Protein AF-A0A8X6G607-F1 (afdb_monomer_lite)

Organism: Trichonephila clavata (NCBI:txid2740835)

Secondary structure (DSSP, 8-state):
-HHHHHHHHHHHHHHHHHHT--HHHHHHHHHHHHHHHT-------PPEEETTEEE-SHHHHHHHHHHHHHHHHT---SS---GGG---------------

Radius of gyration: 23.64 Å; chains: 1; bounding box: 41×38×78 Å

pLDDT: mean 70.01, std 14.48, range [36.19, 90.25]

Foldseek 3Di:
DVVVVVVVVVVVVVVVVVVPDDCVPCVVVVVVVVCVVVPDPPPPQDWDDDDPDTHRDPVSVVVVVVVVCCVVVVDDPPDDPPCVVVPPPPPPPPDDDDDD

Sequence (100 aa):
MFKKSIIEAKRSTYKNFLEKLDFRRDGVKAHKILSQLNNKKVLRNEPIKKGSKELTSDKDISSAVCGHYTRVSNYKPNFKILKSDLKPQQNNNSADFQQL

Structure (mmCIF, N/CA/C/O backbone):
data_AF-A0A8X6G607-F1
#
_entry.id   AF-A0A8X6G607-F1
#
loop_
_atom_site.group_PDB
_atom_site.id
_atom_site.type_symbol
_atom_site.label_atom_id
_atom_site.label_alt_id
_atom_site.label_comp_id
_atom_site.label_asym_id
_atom_site.label_entity_id
_atom_site.label_seq_id
_atom_site.pdbx_PDB_ins_code
_atom_site.Cartn_x
_atom_site.Cartn_y
_atom_site.Cartn_z
_atom_site.occupancy
_atom_site.B_iso_or_equiv
_atom_site.auth_seq_id
_atom_site.auth_comp_id
_atom_site.auth_asym_id
_atom_site.auth_atom_id
_atom_site.pdbx_PDB_model_num
ATOM 1 N N . MET A 1 1 ? -7.119 17.357 28.402 1.00 63.84 1 MET A N 1
ATOM 2 C CA . MET A 1 1 ? -7.918 16.114 28.528 1.00 63.84 1 MET A CA 1
ATOM 3 C C . MET A 1 1 ? -8.669 15.738 27.248 1.00 63.84 1 MET A C 1
ATOM 5 O O . MET A 1 1 ? -8.415 14.660 26.735 1.00 63.84 1 MET A O 1
ATOM 9 N N . PHE A 1 2 ? -9.503 16.609 26.668 1.00 82.94 2 PHE A N 1
ATOM 10 C CA . PHE A 1 2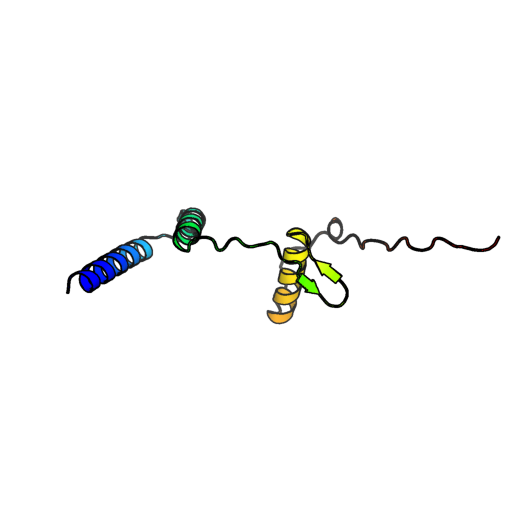 ? -10.413 16.251 25.559 1.00 82.94 2 PHE A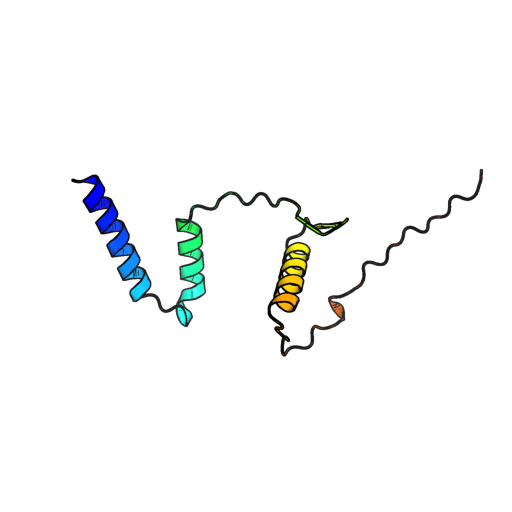 CA 1
ATOM 11 C C . PHE A 1 2 ? -9.739 15.828 24.237 1.00 82.94 2 PHE A C 1
ATOM 13 O O . PHE A 1 2 ? -10.167 14.897 23.564 1.00 82.94 2 PHE A O 1
ATOM 20 N N . LYS A 1 3 ? -8.624 16.467 23.861 1.00 87.44 3 LYS A N 1
ATOM 21 C CA . LYS A 1 3 ? -7.872 16.068 22.655 1.00 87.44 3 LYS A CA 1
ATOM 22 C C . LYS A 1 3 ? -7.305 14.648 22.770 1.00 87.44 3 LYS A C 1
ATOM 24 O O . LYS A 1 3 ? -7.273 13.922 21.783 1.00 87.44 3 LYS A O 1
ATOM 29 N N . LYS A 1 4 ? -6.878 14.250 23.974 1.00 87.81 4 LYS A N 1
ATOM 30 C CA . LYS A 1 4 ? -6.294 12.929 24.233 1.00 87.81 4 LYS A CA 1
ATOM 31 C C . LYS A 1 4 ? -7.349 11.829 24.096 1.00 87.81 4 LYS A C 1
ATOM 33 O O . LYS A 1 4 ? -7.100 10.867 23.380 1.00 87.81 4 LYS A O 1
ATOM 38 N N . SER A 1 5 ? -8.540 12.027 24.664 1.00 85.25 5 SER A N 1
ATOM 39 C CA . SER A 1 5 ? -9.651 11.075 24.535 1.00 85.25 5 SER A CA 1
ATOM 40 C C . SER A 1 5 ? -10.138 10.935 23.091 1.00 85.25 5 SER A C 1
ATOM 42 O O . SER A 1 5 ? -10.409 9.825 22.647 1.00 85.25 5 SER A O 1
ATOM 44 N N . ILE A 1 6 ? -10.168 12.023 22.311 1.00 87.44 6 ILE A N 1
ATOM 45 C CA . ILE A 1 6 ? -10.477 11.956 20.871 1.00 87.44 6 ILE A CA 1
ATOM 46 C C . ILE A 1 6 ? -9.446 11.096 20.125 1.00 87.44 6 ILE A C 1
ATOM 48 O O . ILE A 1 6 ? -9.808 10.285 19.273 1.00 87.44 6 ILE A O 1
ATOM 52 N N . ILE A 1 7 ? -8.156 11.270 20.423 1.00 87.62 7 ILE A N 1
ATOM 53 C CA . ILE A 1 7 ? -7.082 10.495 19.788 1.00 87.62 7 ILE A CA 1
ATOM 54 C C . ILE A 1 7 ? -7.173 9.018 20.186 1.00 87.62 7 ILE A C 1
ATOM 56 O O . ILE A 1 7 ? -7.054 8.147 19.326 1.00 87.62 7 ILE A O 1
ATOM 60 N N . GLU A 1 8 ? -7.411 8.730 21.463 1.00 89.25 8 GLU A N 1
ATOM 61 C CA . GLU A 1 8 ? -7.581 7.366 21.971 1.00 89.25 8 GLU A CA 1
ATOM 62 C C . GLU A 1 8 ? -8.806 6.680 21.364 1.00 89.25 8 GLU A C 1
ATOM 64 O O . GLU A 1 8 ? -8.689 5.550 20.893 1.00 89.25 8 GLU A O 1
ATOM 69 N N . ALA A 1 9 ? -9.942 7.376 21.261 1.00 90.06 9 ALA A N 1
ATOM 70 C CA . ALA A 1 9 ? -11.142 6.862 20.608 1.00 90.06 9 ALA A CA 1
ATOM 71 C C . ALA A 1 9 ? -10.886 6.532 19.129 1.00 90.06 9 ALA A C 1
ATOM 73 O O . ALA A 1 9 ? -11.240 5.450 18.666 1.00 90.06 9 ALA A O 1
ATOM 74 N N . LYS A 1 10 ? -10.194 7.413 18.392 1.00 85.62 10 LYS A N 1
ATOM 75 C CA . LYS A 1 10 ? -9.809 7.150 16.994 1.00 85.62 10 LYS A CA 1
ATOM 76 C C . LYS A 1 10 ? -8.915 5.914 16.868 1.00 85.62 10 LYS A C 1
ATOM 78 O O . LYS A 1 10 ? -9.154 5.074 16.003 1.00 85.62 10 LYS A O 1
ATOM 83 N N . ARG A 1 11 ? -7.902 5.791 17.732 1.00 87.44 11 ARG A N 1
ATOM 84 C CA . ARG A 1 11 ? -6.972 4.648 17.739 1.00 87.44 11 ARG A CA 1
ATOM 85 C C . ARG A 1 11 ? -7.678 3.340 18.086 1.00 87.44 11 ARG A C 1
ATOM 87 O O . ARG A 1 11 ? -7.452 2.343 17.409 1.00 87.44 11 ARG A O 1
ATOM 94 N N . SER A 1 12 ? -8.540 3.361 19.099 1.00 90.25 12 SER A N 1
ATOM 95 C CA . SER A 1 12 ? -9.331 2.206 19.531 1.00 90.25 12 SER A CA 1
ATOM 96 C C . SER A 1 12 ? -10.249 1.711 18.413 1.00 90.25 12 SER A C 1
ATOM 98 O O . SER A 1 12 ? -10.195 0.544 18.033 1.00 90.25 12 SER A O 1
ATOM 100 N N . THR A 1 13 ? -11.007 2.616 17.788 1.00 86.88 13 THR A N 1
ATOM 101 C CA . THR A 1 13 ? -11.902 2.274 16.675 1.00 86.88 13 THR A CA 1
ATOM 102 C C . THR A 1 13 ? -11.146 1.695 15.481 1.00 86.88 13 THR A C 1
ATOM 104 O O . THR A 1 13 ? -11.579 0.702 14.899 1.00 86.88 13 THR A O 1
ATOM 107 N N . TYR A 1 14 ? -9.992 2.271 15.137 1.00 81.69 14 TYR A N 1
ATOM 108 C CA . TYR A 1 14 ? -9.156 1.758 14.055 1.00 81.69 14 TYR A CA 1
ATOM 109 C C . TYR A 1 14 ? -8.587 0.364 14.363 1.00 81.69 14 TYR A C 1
ATOM 111 O O . TYR A 1 14 ? -8.605 -0.513 13.503 1.00 81.69 14 TYR A O 1
ATOM 119 N N . LYS A 1 15 ? -8.145 0.127 15.603 1.00 84.31 15 LYS A N 1
ATOM 120 C CA . LYS A 1 15 ? -7.661 -1.187 16.042 1.00 84.31 15 LYS A CA 1
ATOM 121 C C . LYS A 1 15 ? -8.764 -2.250 15.959 1.00 84.31 15 LYS A C 1
ATOM 123 O O . LYS A 1 15 ? -8.546 -3.296 15.356 1.00 84.31 15 LYS A O 1
ATOM 128 N N . ASN A 1 16 ? -9.960 -1.940 16.458 1.00 87.44 16 ASN A N 1
ATOM 129 C CA . ASN A 1 16 ? -11.117 -2.841 16.405 1.00 87.44 16 ASN A CA 1
ATOM 130 C C . ASN A 1 16 ? -11.543 -3.175 14.966 1.00 87.44 16 ASN A C 1
ATOM 132 O O . ASN A 1 16 ? -12.038 -4.268 14.700 1.00 87.44 16 ASN A O 1
ATOM 136 N N . PHE A 1 17 ? -11.375 -2.233 14.035 1.00 83.31 17 PHE A N 1
ATOM 137 C CA . PHE A 1 17 ? -11.605 -2.473 12.612 1.00 83.31 17 PHE A CA 1
ATOM 138 C C . PHE A 1 17 ? -10.585 -3.463 12.033 1.00 83.31 17 PHE A C 1
ATOM 140 O O . PHE A 1 17 ? -10.982 -4.399 11.345 1.00 83.31 17 PHE A O 1
ATOM 147 N N . LEU A 1 18 ? -9.293 -3.293 12.341 1.00 79.50 18 LEU A N 1
ATOM 148 C CA . LEU A 1 18 ? -8.232 -4.186 11.862 1.00 79.50 18 LEU A CA 1
ATOM 149 C C . LEU A 1 18 ? -8.371 -5.615 12.396 1.00 79.50 18 LEU A C 1
ATOM 151 O O . LEU A 1 18 ? -8.158 -6.558 11.643 1.00 79.50 18 LEU A O 1
ATOM 155 N N . GLU A 1 19 ? -8.755 -5.786 13.662 1.00 83.62 19 GLU A N 1
ATOM 156 C CA . GLU A 1 19 ? -8.954 -7.114 14.268 1.00 83.62 19 GLU A CA 1
ATOM 157 C C . GLU A 1 19 ? -10.094 -7.905 13.608 1.00 83.62 19 GLU A C 1
ATOM 159 O O . GLU A 1 19 ? -10.062 -9.132 13.577 1.00 83.62 19 GLU A O 1
ATOM 164 N N . LYS A 1 20 ? -11.091 -7.209 13.050 1.00 83.31 20 LYS A N 1
ATOM 165 C CA . LYS A 1 20 ? -12.232 -7.817 12.346 1.00 83.31 20 LYS A CA 1
ATOM 166 C C . LYS A 1 20 ? -12.008 -7.967 10.841 1.00 83.31 20 LYS A C 1
ATOM 168 O O . LYS A 1 20 ? -12.881 -8.491 10.151 1.00 83.31 20 LYS A O 1
ATOM 173 N N . LEU A 1 21 ? -10.885 -7.479 10.321 1.00 79.81 21 LEU A N 1
ATOM 174 C CA . LEU A 1 21 ? -10.608 -7.458 8.895 1.00 79.81 21 LEU A CA 1
ATOM 175 C C . LEU A 1 21 ? -10.031 -8.804 8.433 1.00 79.81 21 LEU A C 1
ATOM 177 O O . LEU A 1 21 ? -8.898 -9.155 8.760 1.00 79.81 21 LEU A O 1
ATOM 181 N N . ASP A 1 22 ? -10.769 -9.525 7.592 1.00 80.88 22 ASP A N 1
ATOM 182 C CA . ASP A 1 22 ? -10.242 -10.705 6.905 1.00 80.88 22 ASP A CA 1
ATOM 183 C C . ASP A 1 22 ? -9.507 -10.283 5.623 1.00 80.88 22 ASP A C 1
ATOM 185 O O . ASP A 1 22 ? -10.113 -10.038 4.578 1.00 80.88 22 ASP A O 1
ATOM 189 N N . PHE A 1 23 ? -8.174 -10.217 5.677 1.00 66.69 23 PHE A N 1
ATOM 190 C CA . PHE A 1 23 ? -7.333 -9.803 4.547 1.00 66.69 23 PHE A CA 1
ATOM 191 C C . PHE A 1 23 ? -7.498 -10.660 3.284 1.00 66.69 23 PHE A C 1
ATOM 193 O O . PHE A 1 23 ? -7.260 -10.158 2.184 1.00 66.69 23 PHE A O 1
ATOM 200 N N . ARG A 1 24 ? -7.909 -11.930 3.402 1.00 73.00 24 ARG A N 1
ATOM 201 C CA . ARG A 1 24 ? -8.073 -12.817 2.237 1.00 73.00 24 ARG A CA 1
ATOM 202 C C . ARG A 1 24 ? -9.332 -12.477 1.446 1.00 73.00 24 ARG A C 1
ATOM 204 O O . ARG A 1 24 ? -9.355 -12.667 0.233 1.00 73.00 24 ARG A O 1
ATOM 211 N N . ARG A 1 25 ? -10.360 -11.963 2.125 1.00 76.19 25 ARG A N 1
ATOM 212 C CA . ARG A 1 25 ? -11.650 -11.584 1.529 1.00 76.19 25 ARG A CA 1
ATOM 213 C C . ARG A 1 25 ? -11.727 -10.093 1.222 1.00 76.19 25 ARG A C 1
ATOM 215 O O . ARG A 1 25 ? -12.201 -9.704 0.158 1.00 76.19 25 ARG A O 1
ATOM 222 N N . ASP A 1 26 ? -11.214 -9.266 2.127 1.00 75.88 26 ASP A N 1
ATOM 223 C CA . ASP A 1 26 ? -11.371 -7.814 2.101 1.00 75.88 26 ASP A CA 1
ATOM 224 C C . ASP A 1 26 ? -10.087 -7.062 1.741 1.00 75.88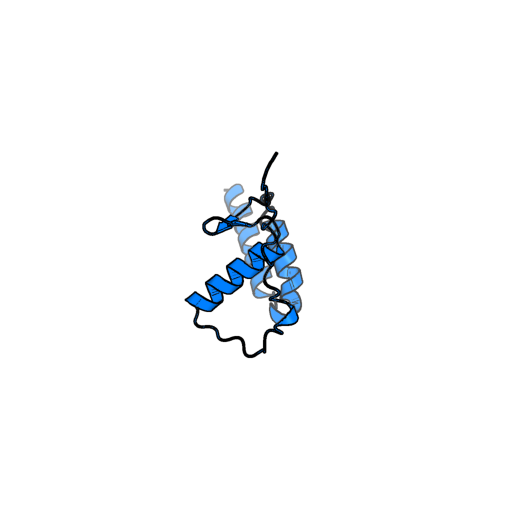 26 ASP A C 1
ATOM 226 O O . ASP A 1 26 ? -10.100 -5.833 1.711 1.00 75.88 26 ASP A O 1
ATOM 230 N N . GLY A 1 27 ? -8.993 -7.754 1.402 1.00 74.44 27 GLY A N 1
ATOM 231 C CA . GLY A 1 27 ? -7.687 -7.141 1.126 1.00 74.44 27 GLY A CA 1
ATOM 232 C C . GLY A 1 27 ? -7.735 -5.977 0.128 1.00 74.44 27 GLY A C 1
ATOM 233 O O . GLY A 1 27 ? -7.125 -4.937 0.366 1.00 74.44 27 GLY A O 1
ATOM 234 N N . VAL A 1 28 ? -8.535 -6.085 -0.939 1.00 74.94 2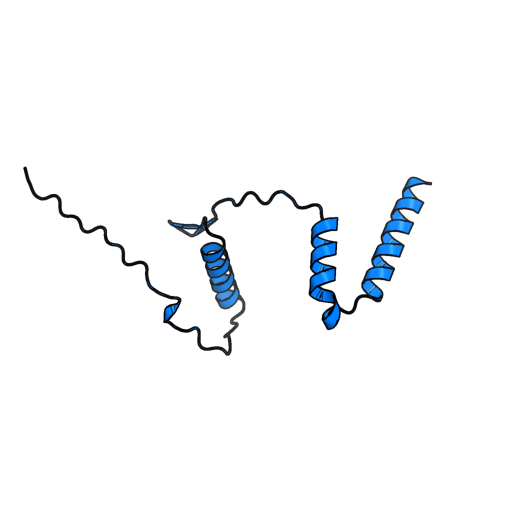8 VAL A N 1
ATOM 235 C CA . VAL A 1 28 ? -8.708 -5.011 -1.939 1.00 74.94 28 VAL A CA 1
ATOM 236 C C . VAL A 1 28 ? -9.440 -3.795 -1.353 1.00 74.94 28 VAL A C 1
ATOM 238 O O . VAL A 1 28 ? -9.047 -2.650 -1.595 1.00 74.94 28 VAL A O 1
ATOM 241 N N . LYS A 1 29 ? -10.492 -4.021 -0.556 1.00 75.81 29 LYS A N 1
ATOM 242 C CA . LYS A 1 29 ? -11.270 -2.950 0.092 1.00 75.81 29 LYS A CA 1
ATOM 243 C C . LYS A 1 29 ? -10.464 -2.286 1.208 1.00 75.81 29 LYS A C 1
ATOM 245 O O . LYS A 1 29 ? -10.433 -1.060 1.283 1.00 75.81 29 LYS A O 1
ATOM 250 N N . ALA A 1 30 ? -9.756 -3.079 2.008 1.00 76.50 30 ALA A N 1
ATOM 251 C CA . ALA A 1 30 ? -8.849 -2.619 3.049 1.00 76.50 30 ALA A CA 1
ATOM 252 C C . ALA A 1 30 ? -7.723 -1.761 2.471 1.00 76.50 30 ALA A C 1
ATOM 254 O O . ALA A 1 30 ? -7.491 -0.654 2.944 1.00 76.50 30 ALA A O 1
ATOM 255 N N . HIS A 1 31 ? -7.086 -2.220 1.390 1.00 73.31 31 HIS A N 1
ATOM 256 C CA . HIS A 1 31 ? -6.054 -1.466 0.686 1.00 73.31 31 HIS A CA 1
ATOM 257 C C . HIS A 1 31 ? -6.582 -0.120 0.168 1.00 73.31 31 HIS A C 1
ATOM 259 O O . HIS A 1 31 ? -5.927 0.909 0.327 1.00 73.31 31 HIS A O 1
ATOM 265 N N . LYS A 1 32 ? -7.794 -0.097 -0.401 1.00 75.12 32 LYS A N 1
ATOM 266 C CA . LYS A 1 32 ? -8.436 1.136 -0.877 1.00 75.12 32 LYS A CA 1
ATOM 267 C C . LYS A 1 32 ? -8.712 2.120 0.265 1.00 75.12 32 LYS A C 1
ATOM 269 O 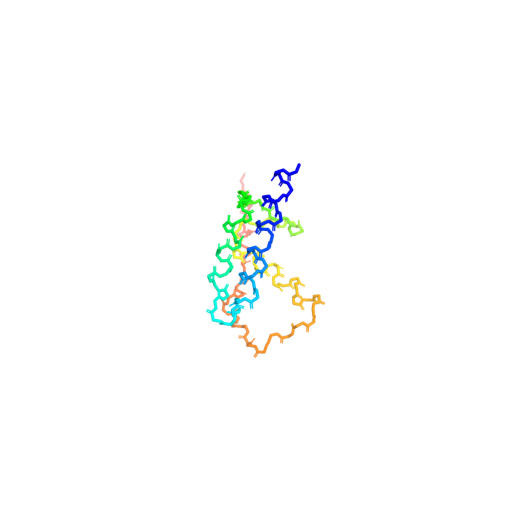O . LYS A 1 32 ? -8.373 3.292 0.137 1.00 75.12 32 LYS A O 1
ATOM 274 N N . ILE A 1 33 ? -9.269 1.643 1.378 1.00 75.88 33 ILE A N 1
ATOM 275 C CA . ILE A 1 33 ? -9.571 2.465 2.560 1.00 75.88 33 ILE A CA 1
ATOM 276 C C . ILE A 1 33 ? -8.281 2.993 3.201 1.00 75.88 33 ILE A C 1
ATOM 278 O O . ILE A 1 33 ? -8.185 4.182 3.488 1.00 75.88 33 ILE A O 1
ATOM 282 N N . LEU A 1 34 ? -7.260 2.149 3.363 1.00 72.50 34 LEU A N 1
ATOM 283 C CA . LEU A 1 34 ? -5.949 2.547 3.886 1.00 72.50 34 LEU A CA 1
ATOM 284 C C . LEU A 1 34 ? -5.260 3.571 2.979 1.00 72.50 34 LEU A C 1
ATOM 286 O O . LEU A 1 34 ? -4.698 4.546 3.468 1.00 72.50 34 LEU A O 1
ATOM 290 N N . SER A 1 35 ? -5.345 3.393 1.658 1.00 68.06 35 SER A N 1
ATOM 291 C CA . SER A 1 35 ? -4.819 4.342 0.672 1.00 68.06 35 SER A CA 1
ATOM 292 C C . SER A 1 35 ? -5.533 5.699 0.725 1.00 68.06 35 SER A C 1
ATOM 294 O O . SER A 1 35 ? -4.895 6.736 0.543 1.00 68.06 35 SER A O 1
ATOM 296 N N . GLN A 1 36 ? -6.839 5.709 1.005 1.00 68.81 36 GLN A N 1
ATOM 297 C CA . GLN A 1 36 ? -7.626 6.931 1.189 1.00 68.81 36 GLN A CA 1
ATOM 298 C C . GLN A 1 36 ? -7.318 7.622 2.526 1.00 68.81 36 GLN A C 1
ATOM 300 O O . GLN A 1 36 ? -7.116 8.833 2.547 1.00 68.81 36 GLN A O 1
ATOM 305 N N . LEU A 1 37 ? -7.227 6.864 3.624 1.00 67.25 37 LEU A N 1
ATOM 306 C CA . LEU A 1 37 ? -6.914 7.383 4.962 1.00 67.25 37 LEU A CA 1
ATOM 307 C C . LEU A 1 37 ? -5.491 7.931 5.067 1.00 67.25 37 LEU A C 1
ATOM 309 O O . LEU A 1 37 ? -5.265 8.916 5.766 1.00 67.25 37 LEU A O 1
ATOM 313 N N . ASN A 1 38 ? -4.541 7.336 4.345 1.00 65.50 38 ASN A N 1
ATOM 314 C CA . ASN A 1 38 ? -3.162 7.814 4.300 1.00 65.50 38 ASN A CA 1
ATOM 315 C C . ASN A 1 38 ? -2.975 9.100 3.485 1.00 65.50 38 ASN A C 1
ATOM 317 O O . ASN A 1 38 ? -1.825 9.486 3.301 1.00 65.50 38 ASN A O 1
ATOM 321 N N . ASN A 1 39 ? -4.057 9.765 3.039 1.00 51.72 39 ASN A N 1
ATOM 322 C CA . ASN A 1 39 ? -4.042 11.033 2.306 1.00 51.72 39 ASN A CA 1
ATOM 323 C C . ASN A 1 39 ? -2.975 11.018 1.214 1.00 51.72 39 ASN A C 1
ATOM 325 O O . ASN A 1 39 ? -1.852 11.465 1.442 1.00 51.72 39 ASN A O 1
ATOM 329 N N . LYS A 1 40 ? -3.326 10.483 0.035 1.00 51.12 40 LYS A N 1
ATOM 330 C CA . LYS A 1 40 ? -2.464 10.469 -1.153 1.00 51.12 40 LYS A CA 1
ATOM 331 C C . LYS A 1 40 ? -1.623 11.747 -1.218 1.00 51.12 40 LYS A C 1
ATOM 333 O O . LYS A 1 40 ? -2.100 12.797 -1.644 1.00 51.12 40 LYS A O 1
ATOM 338 N N . LYS A 1 41 ? -0.341 11.623 -0.852 1.00 56.62 41 LYS A N 1
ATOM 339 C CA . LYS A 1 41 ? 0.695 12.436 -1.471 1.00 56.62 41 LYS A CA 1
ATOM 340 C C . LYS A 1 41 ? 0.416 12.313 -2.957 1.00 56.62 41 LYS A C 1
ATOM 342 O O . LYS A 1 41 ? 0.292 11.197 -3.464 1.00 56.62 41 LYS A O 1
ATOM 347 N N . VAL A 1 42 ? 0.227 13.446 -3.617 1.00 52.94 42 VAL A N 1
ATOM 348 C CA . VAL A 1 42 ? 0.277 13.515 -5.069 1.00 52.94 42 VAL A CA 1
ATOM 349 C C . VAL A 1 42 ? 1.616 12.884 -5.439 1.00 52.94 42 VAL A C 1
ATOM 351 O O . VAL A 1 42 ? 2.658 13.507 -5.246 1.00 52.94 42 VAL A O 1
ATOM 354 N N . LEU A 1 43 ? 1.609 11.612 -5.845 1.00 58.06 43 LEU A N 1
ATOM 355 C CA . LEU A 1 43 ? 2.766 11.009 -6.480 1.00 58.06 43 LEU A CA 1
ATOM 356 C C . LEU A 1 43 ? 2.866 11.746 -7.803 1.00 58.06 43 LEU A C 1
ATOM 358 O O . LEU A 1 43 ? 2.144 11.453 -8.752 1.00 58.06 43 LEU A O 1
ATOM 362 N N . ARG A 1 44 ? 3.693 12.789 -7.829 1.00 58.12 44 ARG A N 1
ATOM 363 C CA . ARG A 1 44 ? 4.244 13.243 -9.093 1.00 58.12 44 ARG A CA 1
ATOM 364 C C . ARG A 1 44 ? 4.998 12.029 -9.620 1.00 58.12 44 ARG A C 1
ATOM 366 O O . ARG A 1 44 ? 5.836 11.484 -8.901 1.00 58.12 44 ARG A O 1
ATOM 373 N N . ASN A 1 45 ? 4.631 11.559 -10.807 1.00 59.59 45 ASN A N 1
ATOM 374 C CA . ASN A 1 45 ? 5.400 10.540 -11.507 1.00 59.59 45 ASN A CA 1
ATOM 375 C C . ASN A 1 45 ? 6.738 11.181 -11.878 1.00 59.59 45 ASN A C 1
ATOM 377 O O . ASN A 1 45 ? 6.888 11.773 -12.943 1.00 59.59 45 ASN A O 1
ATOM 381 N N . GLU A 1 46 ? 7.673 11.163 -10.934 1.00 65.69 46 GLU A N 1
ATOM 382 C CA . GLU A 1 46 ? 9.022 11.650 -11.149 1.00 65.69 46 GLU A CA 1
ATOM 383 C C . GLU A 1 46 ? 9.817 10.560 -11.875 1.00 65.69 46 GLU A C 1
ATOM 385 O O . GLU A 1 46 ? 9.770 9.392 -11.470 1.00 65.69 46 GLU A O 1
ATOM 390 N N . PRO A 1 47 ? 10.524 10.910 -12.963 1.00 73.06 47 PRO A N 1
ATOM 391 C CA . PRO A 1 47 ? 11.336 9.953 -13.689 1.00 73.06 47 PRO A CA 1
ATOM 392 C C . PRO A 1 47 ? 12.384 9.312 -12.780 1.00 73.06 47 PRO A C 1
ATOM 394 O O . PRO A 1 47 ? 13.112 9.994 -12.058 1.00 73.06 47 PRO A O 1
ATOM 397 N N . ILE A 1 48 ? 12.510 7.989 -12.861 1.00 77.50 48 ILE A N 1
ATOM 398 C CA . ILE A 1 48 ? 13.533 7.243 -12.127 1.00 77.50 48 ILE A CA 1
ATOM 399 C C . ILE A 1 48 ? 14.762 7.079 -13.021 1.00 77.50 48 ILE A C 1
ATOM 401 O O . ILE A 1 48 ? 14.678 6.499 -14.105 1.00 77.50 48 ILE A O 1
ATOM 405 N N . LYS A 1 49 ? 15.931 7.527 -12.552 1.00 76.62 49 LYS A N 1
ATOM 406 C CA . LYS A 1 49 ? 17.211 7.287 -13.233 1.00 76.62 49 LYS A CA 1
ATOM 407 C C . LYS A 1 49 ? 17.746 5.894 -12.911 1.00 76.62 49 LYS A C 1
ATOM 409 O O . LYS A 1 49 ? 18.042 5.578 -11.761 1.00 76.62 49 LYS A O 1
ATOM 414 N N . LYS A 1 50 ? 17.921 5.065 -13.940 1.00 75.62 50 LYS A N 1
ATOM 415 C CA . LYS A 1 50 ? 18.580 3.756 -13.869 1.00 75.62 50 LYS A CA 1
ATOM 416 C C . LYS A 1 50 ? 19.814 3.769 -14.771 1.00 75.62 50 LYS A C 1
ATOM 418 O O . LYS A 1 50 ? 19.740 3.434 -15.954 1.00 75.62 50 LYS A O 1
ATOM 423 N N . GLY A 1 51 ? 20.958 4.157 -14.208 1.00 75.62 51 GLY A N 1
ATOM 424 C CA . GLY A 1 51 ? 22.181 4.388 -14.983 1.00 75.62 51 GLY A CA 1
ATOM 425 C C . GLY A 1 51 ? 22.003 5.580 -15.926 1.00 75.62 51 GLY A C 1
ATOM 426 O O . GLY A 1 51 ? 21.646 6.662 -15.473 1.00 75.62 51 GLY A O 1
ATOM 427 N N . SER A 1 52 ? 22.204 5.369 -17.230 1.00 77.94 52 SER A N 1
ATOM 428 C CA . SER A 1 52 ? 21.993 6.386 -18.274 1.00 77.94 52 SER A CA 1
ATOM 429 C C . SER A 1 52 ? 20.547 6.500 -18.773 1.00 77.94 52 SER A C 1
ATOM 431 O O . SER A 1 52 ? 20.265 7.355 -19.607 1.00 77.94 52 SER A O 1
ATOM 433 N N . LYS A 1 53 ? 19.626 5.646 -18.303 1.00 77.19 53 LYS A N 1
ATOM 434 C CA . LYS A 1 53 ? 18.228 5.633 -18.760 1.00 77.19 53 LYS A CA 1
ATOM 435 C C . LYS A 1 53 ? 17.303 6.292 -17.744 1.00 77.19 53 LYS A C 1
ATOM 437 O O . LYS A 1 53 ? 17.338 5.947 -16.563 1.00 77.19 53 LYS A O 1
ATOM 442 N N . GLU A 1 54 ? 16.441 7.182 -18.224 1.00 83.12 54 GLU A N 1
ATOM 443 C CA . GLU A 1 54 ? 15.322 7.740 -17.464 1.00 83.12 54 GLU A CA 1
ATOM 444 C C . GLU A 1 54 ? 14.059 6.916 -17.723 1.00 83.12 54 GLU A C 1
ATOM 446 O O . GLU A 1 54 ? 13.664 6.699 -18.867 1.00 83.12 54 GLU A O 1
ATOM 451 N N . LEU A 1 55 ? 13.451 6.415 -16.650 1.00 80.25 55 LEU A N 1
ATOM 452 C CA . LEU A 1 55 ? 12.224 5.630 -16.692 1.00 80.25 55 LEU A CA 1
ATOM 453 C C . LEU A 1 55 ? 11.059 6.532 -16.294 1.00 80.25 55 LEU A C 1
ATOM 455 O O . LEU A 1 55 ? 10.969 6.954 -15.143 1.00 80.25 55 LEU A O 1
ATOM 459 N N . THR A 1 56 ? 10.179 6.823 -17.247 1.00 77.94 56 THR A N 1
ATOM 460 C CA . THR A 1 56 ? 9.010 7.702 -17.064 1.00 77.94 56 THR A CA 1
ATOM 461 C C . THR A 1 56 ? 7.686 6.940 -17.073 1.00 77.94 56 THR A C 1
ATOM 463 O O . THR A 1 56 ? 6.703 7.421 -16.517 1.00 77.94 56 THR A O 1
ATOM 466 N N . SER A 1 57 ? 7.642 5.752 -17.687 1.00 80.38 57 SER A N 1
ATOM 467 C CA . SER A 1 57 ? 6.439 4.921 -17.763 1.00 80.38 57 SER A CA 1
ATOM 468 C C . SER A 1 57 ? 6.303 4.002 -16.550 1.00 80.38 57 SER A C 1
ATOM 470 O O . SER A 1 57 ? 7.261 3.327 -16.162 1.00 80.38 57 SER A O 1
ATOM 472 N N . ASP A 1 58 ? 5.082 3.877 -16.022 1.00 75.88 58 ASP A N 1
ATOM 473 C CA . ASP A 1 58 ? 4.745 2.952 -14.933 1.00 75.88 58 ASP A CA 1
ATOM 474 C C . ASP A 1 58 ? 5.152 1.504 -15.255 1.00 75.88 58 ASP A C 1
ATOM 476 O O . ASP A 1 58 ? 5.592 0.765 -14.370 1.00 75.88 58 ASP A O 1
ATOM 480 N N . LYS A 1 59 ? 5.065 1.092 -16.529 1.00 78.75 59 LYS A N 1
ATOM 481 C CA . LYS A 1 59 ? 5.466 -0.251 -16.979 1.00 78.75 59 LYS A CA 1
ATOM 482 C C . LYS A 1 59 ? 6.971 -0.474 -16.824 1.00 78.75 59 LYS A C 1
ATOM 484 O O . LYS A 1 59 ? 7.403 -1.531 -16.353 1.00 78.75 59 LYS A O 1
ATOM 489 N N . ASP A 1 60 ? 7.764 0.524 -17.194 1.00 77.25 60 ASP A N 1
ATOM 490 C CA . ASP A 1 60 ? 9.223 0.454 -17.156 1.00 77.25 60 ASP A CA 1
ATOM 491 C C . ASP A 1 60 ? 9.741 0.513 -15.718 1.00 77.25 60 ASP A C 1
ATOM 493 O O . ASP A 1 60 ? 10.626 -0.261 -15.338 1.00 77.25 60 ASP A O 1
ATOM 497 N N . ILE A 1 61 ? 9.128 1.366 -14.891 1.00 81.12 61 ILE A N 1
ATOM 498 C CA . ILE A 1 61 ? 9.391 1.454 -13.452 1.00 81.12 61 ILE A CA 1
ATOM 499 C C . ILE A 1 61 ? 9.069 0.117 -12.776 1.00 81.12 61 ILE A C 1
ATOM 501 O O . ILE A 1 61 ? 9.921 -0.449 -12.088 1.00 81.12 61 ILE A O 1
ATOM 505 N N . SER A 1 62 ? 7.881 -0.439 -13.026 1.00 79.94 62 SER A N 1
ATOM 506 C CA . SER A 1 62 ? 7.448 -1.718 -12.444 1.00 79.94 62 SER A CA 1
ATOM 507 C C . SER A 1 62 ? 8.388 -2.862 -12.828 1.00 79.94 62 SER A C 1
ATOM 509 O O . SER A 1 62 ? 8.793 -3.658 -11.978 1.00 79.94 62 SER A O 1
ATOM 511 N N . SER A 1 63 ? 8.810 -2.903 -14.094 1.00 81.00 63 SER A N 1
ATOM 512 C CA . SER A 1 63 ? 9.764 -3.898 -14.595 1.00 81.00 63 SER A CA 1
ATOM 513 C C . SER A 1 63 ? 11.141 -3.751 -13.941 1.00 81.00 63 SER A C 1
ATOM 515 O O . SER A 1 63 ? 11.775 -4.745 -13.575 1.00 81.00 63 SER A O 1
ATOM 517 N N . ALA A 1 64 ? 11.614 -2.517 -13.742 1.00 80.75 64 ALA A N 1
ATOM 518 C CA . ALA A 1 64 ? 12.884 -2.251 -13.076 1.00 80.75 64 ALA A CA 1
ATOM 519 C C . ALA A 1 64 ? 12.867 -2.660 -11.595 1.00 80.75 64 ALA A C 1
ATOM 521 O O . ALA A 1 64 ? 13.832 -3.281 -11.137 1.00 80.75 64 ALA A O 1
ATOM 522 N N . VAL A 1 65 ? 11.779 -2.363 -10.879 1.00 82.00 65 VAL A N 1
ATOM 523 C CA . VAL A 1 65 ? 11.583 -2.743 -9.472 1.00 82.00 65 VAL A CA 1
ATOM 524 C C . VAL A 1 65 ? 11.504 -4.262 -9.329 1.00 82.00 65 VAL A C 1
ATOM 526 O O . VAL A 1 65 ? 12.242 -4.832 -8.524 1.00 82.00 65 VAL A O 1
ATOM 529 N N . CYS A 1 66 ? 10.698 -4.937 -10.157 1.00 80.19 66 CYS A N 1
ATOM 530 C CA . CYS A 1 66 ? 10.627 -6.401 -10.166 1.00 80.19 66 CYS A CA 1
ATOM 531 C C . CYS A 1 66 ? 11.996 -7.034 -10.436 1.00 80.19 66 CYS A C 1
ATOM 533 O O . CYS A 1 66 ? 12.404 -7.947 -9.718 1.00 80.19 66 CYS A O 1
ATOM 535 N N . GLY A 1 67 ? 12.744 -6.531 -11.423 1.00 78.62 67 GLY A N 1
ATOM 536 C CA . GLY A 1 67 ? 14.082 -7.035 -11.731 1.00 78.62 67 GLY A CA 1
ATOM 537 C C . GLY A 1 67 ? 15.076 -6.864 -10.576 1.00 78.62 67 GLY A C 1
ATOM 538 O O . GLY A 1 67 ? 15.886 -7.757 -10.327 1.00 78.62 67 GLY A O 1
ATOM 539 N N . HIS A 1 68 ? 15.011 -5.745 -9.848 1.00 81.94 68 HIS A N 1
ATOM 540 C CA . HIS A 1 68 ? 15.839 -5.525 -8.661 1.00 81.94 68 HIS A CA 1
ATOM 541 C C . HIS A 1 68 ? 15.459 -6.481 -7.525 1.00 81.94 68 HIS A C 1
ATOM 543 O O . HIS A 1 68 ? 16.322 -7.175 -6.992 1.00 81.94 68 HIS A O 1
ATOM 549 N N . TYR A 1 69 ? 14.169 -6.576 -7.200 1.00 77.50 69 TYR A N 1
ATOM 550 C CA . TYR A 1 69 ? 13.698 -7.403 -6.093 1.00 77.50 69 TYR A CA 1
ATOM 551 C C . TYR A 1 69 ? 13.939 -8.894 -6.342 1.00 77.50 69 TYR A C 1
ATOM 553 O O . TYR A 1 69 ? 14.403 -9.589 -5.448 1.00 77.50 69 TYR A O 1
ATOM 561 N N . THR A 1 70 ? 13.725 -9.379 -7.568 1.00 77.69 70 THR A N 1
ATOM 562 C CA . THR A 1 70 ? 14.022 -10.769 -7.972 1.00 77.69 70 THR A CA 1
ATOM 563 C C . THR A 1 70 ? 15.500 -11.106 -7.757 1.00 77.69 70 THR A C 1
ATOM 565 O O . THR A 1 70 ? 15.831 -12.176 -7.252 1.00 77.69 70 THR A O 1
ATOM 568 N N . ARG A 1 71 ? 16.400 -10.166 -8.085 1.00 76.38 71 ARG A N 1
ATOM 569 C CA . ARG A 1 71 ? 17.847 -10.328 -7.896 1.00 76.38 71 ARG A CA 1
ATOM 570 C C . ARG A 1 71 ? 18.241 -10.369 -6.422 1.00 76.38 71 ARG A C 1
ATOM 572 O O . ARG A 1 71 ? 19.063 -11.191 -6.048 1.00 76.38 71 ARG A O 1
ATOM 579 N N . VAL A 1 72 ? 17.677 -9.482 -5.602 1.00 80.06 72 VAL A N 1
ATOM 580 C CA . VAL A 1 72 ? 18.019 -9.380 -4.172 1.00 80.06 72 VAL A CA 1
ATOM 581 C C . VAL A 1 72 ? 17.397 -10.517 -3.357 1.00 80.06 72 VAL A C 1
ATOM 583 O O . VAL A 1 72 ? 18.023 -11.033 -2.440 1.00 80.06 72 VAL A O 1
ATOM 586 N N . SER A 1 73 ? 16.179 -10.935 -3.697 1.00 79.25 73 SER A N 1
ATOM 587 C CA . SER A 1 73 ? 15.438 -11.970 -2.963 1.00 79.25 73 SER A CA 1
ATOM 588 C C . SER A 1 73 ? 15.784 -13.403 -3.381 1.00 79.25 73 SER A C 1
ATOM 590 O O . SER A 1 73 ? 15.259 -14.340 -2.784 1.00 79.25 73 SER A O 1
ATOM 592 N N . ASN A 1 74 ? 16.616 -13.600 -4.416 1.00 74.25 74 ASN A N 1
ATOM 593 C CA . ASN A 1 74 ? 16.841 -14.899 -5.072 1.00 74.25 74 ASN A CA 1
ATOM 594 C C . ASN A 1 74 ? 15.541 -15.623 -5.475 1.00 74.25 74 ASN A C 1
ATOM 596 O O . ASN A 1 74 ? 15.524 -16.840 -5.680 1.00 74.25 74 ASN A O 1
ATOM 600 N N . TYR A 1 75 ? 14.441 -14.878 -5.602 1.00 74.69 75 TYR A N 1
ATOM 601 C CA . TYR A 1 75 ? 13.148 -15.418 -5.972 1.00 74.69 75 TYR A CA 1
ATOM 602 C C . TYR A 1 75 ? 13.196 -15.884 -7.426 1.00 74.69 75 TYR A C 1
ATOM 604 O O . TYR A 1 75 ? 13.445 -15.099 -8.338 1.00 74.69 75 TYR A O 1
ATOM 612 N N . LYS A 1 76 ? 12.957 -17.175 -7.657 1.00 68.00 76 LYS A N 1
ATOM 613 C CA . LYS A 1 76 ? 12.811 -17.736 -9.001 1.00 68.00 76 LYS A CA 1
ATOM 614 C C . LYS A 1 76 ? 11.319 -17.911 -9.268 1.00 68.00 76 LYS A C 1
ATOM 616 O O . LYS A 1 76 ? 10.737 -18.857 -8.734 1.00 68.00 76 LYS A O 1
ATOM 621 N N . PRO A 1 77 ? 10.675 -17.013 -10.035 1.00 61.91 77 PRO A N 1
ATOM 622 C CA . PRO A 1 77 ? 9.267 -17.180 -10.359 1.00 61.91 77 PRO A CA 1
ATOM 623 C C . PRO A 1 77 ? 9.061 -18.527 -11.056 1.00 61.91 77 PRO A C 1
ATOM 625 O O . PRO A 1 77 ? 9.759 -18.855 -12.013 1.00 61.91 77 PRO A O 1
ATOM 628 N N . ASN A 1 78 ? 8.092 -19.308 -10.579 1.00 64.38 78 ASN A N 1
ATOM 629 C CA . ASN A 1 78 ? 7.794 -20.646 -11.103 1.00 64.38 78 ASN A CA 1
ATOM 630 C C . ASN A 1 78 ? 6.969 -20.608 -12.409 1.00 64.38 78 ASN A C 1
ATOM 632 O O . ASN A 1 78 ? 6.381 -21.600 -12.828 1.00 64.38 78 ASN A O 1
ATOM 636 N N . PHE A 1 79 ? 6.891 -19.439 -13.048 1.00 66.75 79 PHE A N 1
ATOM 637 C CA . PHE A 1 79 ? 6.208 -19.219 -14.315 1.00 66.75 79 PHE A CA 1
ATOM 638 C C . PHE A 1 79 ? 7.228 -18.829 -15.388 1.00 66.75 79 PHE A C 1
ATOM 640 O O . PHE A 1 79 ? 8.107 -17.993 -15.172 1.00 66.75 79 PHE A O 1
ATOM 647 N N . LYS A 1 80 ? 7.114 -19.442 -16.571 1.00 58.94 80 LYS A N 1
ATOM 648 C CA . LYS A 1 80 ? 7.930 -19.085 -17.736 1.00 58.94 80 LYS A CA 1
ATOM 649 C C . LYS A 1 80 ? 7.485 -17.702 -18.216 1.00 58.94 80 LYS A C 1
ATOM 651 O O . LYS A 1 80 ? 6.417 -17.582 -18.806 1.00 58.94 80 LYS A O 1
ATOM 656 N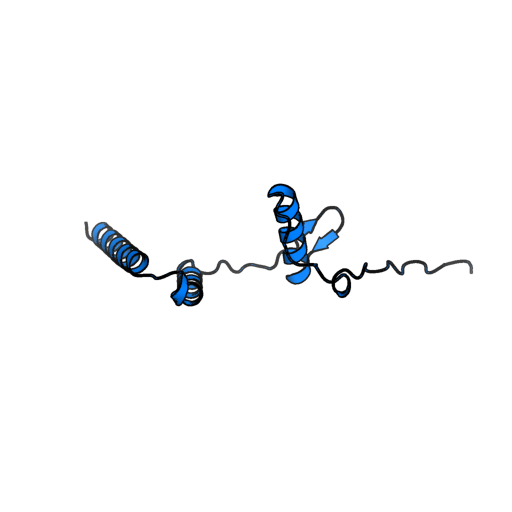 N . ILE A 1 81 ? 8.285 -16.665 -17.963 1.00 56.50 81 ILE A N 1
ATOM 657 C CA . ILE A 1 81 ? 8.077 -15.343 -18.573 1.00 56.50 81 ILE A CA 1
ATOM 658 C C . ILE A 1 81 ? 8.143 -15.546 -20.094 1.00 56.50 81 ILE A C 1
ATOM 660 O O . ILE A 1 81 ? 9.179 -15.970 -20.615 1.00 56.50 81 ILE A O 1
ATOM 664 N N . LEU A 1 82 ? 7.033 -15.316 -20.805 1.00 57.19 82 LEU A N 1
ATOM 665 C CA . LEU A 1 82 ? 7.016 -15.429 -22.259 1.00 57.19 82 LEU A CA 1
ATOM 666 C C . LEU A 1 82 ? 7.961 -14.373 -22.845 1.00 57.19 82 LEU A C 1
ATOM 668 O O . LEU A 1 82 ? 7.822 -13.175 -22.613 1.00 57.19 82 LEU A O 1
ATOM 672 N N . LYS A 1 83 ? 8.935 -14.830 -23.639 1.00 57.75 83 LYS A N 1
ATOM 673 C CA . LYS A 1 83 ? 9.955 -13.980 -24.279 1.00 57.75 83 LYS A CA 1
ATOM 674 C C . LYS A 1 83 ? 9.368 -12.922 -25.230 1.00 57.75 83 LYS A C 1
ATOM 676 O O . LYS A 1 83 ? 10.098 -12.030 -25.648 1.00 57.75 83 LYS A O 1
ATOM 681 N N . SER A 1 84 ? 8.075 -12.996 -25.553 1.00 56.28 84 SER A N 1
ATOM 682 C CA . SER A 1 84 ? 7.355 -11.996 -26.350 1.00 56.28 84 SER A CA 1
ATOM 683 C C . SER A 1 84 ? 7.284 -10.621 -25.681 1.00 56.28 84 SER A C 1
ATOM 685 O O . SER A 1 84 ? 7.226 -9.619 -26.389 1.00 56.28 84 SER A O 1
ATOM 687 N N . ASP A 1 85 ? 7.355 -10.560 -24.347 1.00 53.25 85 ASP A N 1
ATOM 688 C CA . ASP A 1 85 ? 7.276 -9.302 -23.587 1.00 53.25 85 ASP A CA 1
ATOM 689 C C . ASP A 1 85 ? 8.646 -8.639 -23.364 1.00 53.25 85 ASP A C 1
ATOM 691 O O . ASP A 1 85 ? 8.730 -7.505 -22.896 1.00 53.25 85 ASP A O 1
ATOM 695 N N . LEU A 1 86 ? 9.727 -9.331 -23.739 1.00 51.53 86 LEU A N 1
ATOM 696 C CA . LEU A 1 86 ? 11.121 -8.896 -23.627 1.00 51.53 86 LEU A CA 1
ATOM 697 C C . LEU A 1 86 ? 11.697 -8.512 -24.997 1.00 51.53 86 LEU A C 1
ATOM 699 O O . LEU A 1 86 ? 12.859 -8.812 -25.272 1.00 51.53 86 LEU A O 1
ATOM 703 N N . LYS A 1 87 ? 10.920 -7.871 -25.884 1.00 44.06 87 LYS A N 1
ATOM 704 C CA . LYS A 1 87 ? 11.505 -7.326 -27.119 1.00 44.06 87 LYS A CA 1
ATOM 705 C C . LYS A 1 87 ? 12.625 -6.344 -26.737 1.00 44.06 87 LYS A C 1
ATOM 707 O O . LYS A 1 87 ? 12.336 -5.342 -26.078 1.00 44.06 87 LYS A O 1
ATOM 712 N N . PRO A 1 88 ? 13.888 -6.587 -27.132 1.00 47.72 88 PRO A N 1
ATOM 713 C CA . PRO A 1 88 ? 14.894 -5.550 -27.051 1.00 47.72 88 PRO A CA 1
ATOM 714 C C . PRO A 1 88 ? 14.456 -4.440 -28.007 1.00 47.72 88 PRO A C 1
ATOM 716 O O . PRO A 1 88 ? 14.235 -4.691 -29.190 1.00 47.72 88 PRO A O 1
ATOM 719 N N . GLN A 1 89 ? 14.285 -3.226 -27.483 1.00 47.62 89 GLN A N 1
ATOM 720 C CA . GLN A 1 89 ? 14.269 -2.011 -28.295 1.00 47.62 89 GLN A CA 1
ATOM 721 C C . GLN A 1 89 ? 15.578 -2.015 -29.095 1.00 47.62 89 GLN A C 1
ATOM 723 O O . GLN A 1 89 ? 16.649 -1.772 -28.534 1.00 47.62 89 GLN A O 1
ATOM 728 N N . GLN A 1 90 ? 15.510 -2.412 -30.365 1.00 44.44 90 GLN A N 1
ATOM 729 C CA . GLN A 1 90 ? 16.629 -2.290 -31.283 1.00 44.44 90 GLN A CA 1
ATOM 730 C C . GLN A 1 90 ? 16.895 -0.794 -31.458 1.00 44.44 90 GLN A C 1
ATOM 732 O O . GLN A 1 90 ? 16.031 -0.047 -31.911 1.00 44.44 90 GLN A O 1
ATOM 737 N N . ASN A 1 91 ? 18.081 -0.363 -31.029 1.00 44.94 91 ASN A N 1
ATOM 738 C CA . ASN A 1 91 ? 18.623 0.950 -31.341 1.00 44.94 91 ASN A CA 1
ATOM 739 C C . ASN A 1 91 ? 18.788 1.049 -32.862 1.00 44.94 91 ASN A C 1
ATOM 741 O O . ASN A 1 91 ? 19.791 0.587 -33.396 1.00 44.94 91 ASN A O 1
ATOM 745 N N . ASN A 1 92 ? 17.837 1.679 -33.542 1.00 43.62 92 ASN A N 1
ATOM 746 C CA . ASN A 1 92 ? 18.042 2.176 -34.896 1.00 43.62 92 ASN A CA 1
ATOM 747 C C . ASN A 1 92 ? 18.529 3.622 -34.797 1.00 43.62 92 ASN A C 1
ATOM 749 O O . ASN A 1 92 ? 17.746 4.551 -34.934 1.00 43.62 92 ASN A O 1
ATOM 753 N N . ASN A 1 93 ? 19.819 3.796 -34.514 1.00 45.25 93 ASN A N 1
ATOM 754 C CA . ASN A 1 93 ? 20.552 5.023 -34.826 1.00 45.25 93 ASN A CA 1
ATOM 755 C C . ASN A 1 93 ? 21.843 4.619 -35.542 1.00 45.25 93 ASN A C 1
ATOM 757 O O . ASN A 1 93 ? 22.946 4.769 -35.027 1.00 45.25 93 ASN A O 1
ATOM 761 N N . SER A 1 94 ? 21.670 4.048 -36.726 1.00 48.22 94 SER A N 1
ATOM 762 C CA . SER A 1 94 ? 22.662 4.064 -37.793 1.00 48.22 94 SER A CA 1
ATOM 763 C C . SER A 1 94 ? 21.993 4.784 -38.959 1.00 48.22 94 SER A C 1
ATOM 765 O O . SER A 1 94 ? 21.321 4.163 -39.778 1.00 48.22 94 SER A O 1
ATOM 767 N N . ALA A 1 95 ? 22.079 6.112 -38.943 1.00 41.47 95 ALA A N 1
ATOM 768 C CA . ALA A 1 95 ? 21.856 6.933 -40.118 1.00 41.47 95 ALA A CA 1
ATOM 769 C C . ALA A 1 95 ? 23.194 7.598 -40.417 1.00 41.47 95 ALA A C 1
ATOM 771 O O . ALA A 1 95 ? 23.647 8.490 -39.697 1.00 41.47 95 ALA A O 1
ATOM 772 N N . ASP A 1 96 ? 23.839 7.046 -41.435 1.00 43.75 96 ASP A N 1
ATOM 773 C CA . ASP A 1 96 ? 24.992 7.593 -42.115 1.00 43.75 96 ASP A CA 1
ATOM 774 C C . ASP A 1 96 ? 24.753 9.065 -42.466 1.00 43.75 96 ASP A C 1
ATOM 776 O O . ASP A 1 96 ? 23.756 9.412 -43.095 1.00 43.75 96 ASP A O 1
ATOM 780 N N . PHE A 1 97 ? 25.704 9.924 -42.113 1.00 39.88 97 PHE A N 1
ATOM 781 C CA . PHE A 1 97 ? 25.950 11.150 -42.865 1.00 39.88 97 PHE A CA 1
ATOM 782 C C . PHE A 1 97 ? 27.362 11.048 -43.432 1.00 39.88 97 PHE A C 1
ATOM 784 O O . PHE A 1 97 ? 28.344 11.490 -42.837 1.00 39.88 97 PHE A O 1
ATOM 791 N N . GLN A 1 98 ? 27.449 10.392 -44.588 1.00 41.84 98 GLN A N 1
ATOM 792 C CA . GLN A 1 98 ? 28.497 10.656 -45.561 1.00 41.84 98 GLN A CA 1
ATOM 793 C C . GLN A 1 98 ? 28.042 11.831 -46.441 1.00 41.84 98 GLN A C 1
ATOM 795 O O . GLN A 1 98 ? 26.947 11.791 -46.986 1.00 41.84 98 GLN A O 1
ATOM 800 N N . GLN A 1 99 ? 28.926 12.827 -46.553 1.00 37.56 99 GLN A N 1
ATOM 801 C CA . GLN A 1 99 ? 29.145 13.751 -47.679 1.00 37.56 99 GLN A CA 1
ATOM 802 C C . GLN A 1 99 ? 27.974 14.596 -48.220 1.00 37.56 99 GLN A C 1
ATOM 804 O O . GLN A 1 99 ? 27.069 14.091 -48.880 1.00 37.56 99 GLN A O 1
ATOM 809 N N . LEU A 1 100 ? 28.122 15.919 -48.080 1.00 36.19 100 LEU A N 1
ATOM 810 C CA . LEU A 1 100 ? 28.230 16.879 -49.193 1.00 36.19 100 LEU A CA 1
ATOM 811 C C . LEU A 1 100 ? 28.911 18.163 -48.703 1.00 36.19 100 LEU A C 1
ATOM 813 O O . LEU A 1 100 ? 28.519 18.650 -47.619 1.00 36.19 100 LEU A O 1
#